Protein AF-A0A645BHU5-F1 (afdb_monomer_lite)

Radius of gyration: 20.1 Å; chains: 1; bounding box: 44×16×55 Å

Secondary structure (DSSP, 8-state):
--EEEEEEETTEEEEEEGGGGTT--HHHHHHHHHHHHHHHHHHHHHHHHHHHHHHHHHHHHHHHH-

Foldseek 3Di:
DAFPDWDDDVPDIDTDDPCVPPPDDPVVVVVVVVVVVVVVVVVVVVVVVVVVVVVVVVVVVVVVVD

Organism: NCBI:txid1076179

Structure (mmCIF, N/CA/C/O backbone):
data_AF-A0A645BHU5-F1
#
_entry.id   AF-A0A645BHU5-F1
#
loop_
_atom_site.group_PDB
_atom_site.id
_atom_site.type_symbol
_atom_site.label_atom_id
_atom_site.label_alt_id
_atom_site.label_comp_id
_atom_site.label_asym_id
_atom_site.label_entity_id
_atom_site.label_seq_id
_atom_site.pdbx_PDB_ins_code
_atom_site.Cartn_x
_atom_site.Cartn_y
_atom_site.Cartn_z
_atom_site.occupancy
_atom_site.B_iso_or_equiv
_atom_site.auth_seq_id
_atom_site.auth_comp_id
_atom_site.auth_asym_id
_atom_site.auth_atom_id
_atom_site.pdbx_PDB_model_num
ATOM 1 N N . MET A 1 1 ? -21.331 3.029 11.922 1.00 66.25 1 MET A N 1
ATOM 2 C CA . MET A 1 1 ? -20.806 2.893 10.558 1.00 66.25 1 MET A CA 1
ATOM 3 C C . MET A 1 1 ? -21.216 4.132 9.799 1.00 66.25 1 MET A C 1
ATOM 5 O O . MET A 1 1 ? -22.275 4.180 9.179 1.00 66.25 1 MET A O 1
ATOM 9 N N . ALA A 1 2 ? -20.442 5.181 10.030 1.00 79.75 2 ALA A N 1
ATOM 10 C CA . ALA A 1 2 ? -20.576 6.477 9.405 1.00 79.75 2 ALA A CA 1
ATOM 11 C C . ALA A 1 2 ? -19.263 6.797 8.689 1.00 79.75 2 ALA A C 1
ATOM 13 O O . ALA A 1 2 ? -18.178 6.689 9.267 1.00 79.75 2 ALA A O 1
ATOM 14 N N . ILE A 1 3 ? -19.364 7.232 7.433 1.00 81.06 3 ILE A N 1
ATOM 15 C CA . ILE A 1 3 ? -18.211 7.698 6.664 1.00 81.06 3 ILE A CA 1
ATOM 16 C C . ILE A 1 3 ? -17.706 8.987 7.314 1.00 81.06 3 ILE A C 1
ATOM 18 O O . ILE A 1 3 ? -18.362 10.025 7.258 1.00 81.06 3 ILE A O 1
ATOM 22 N N . VAL A 1 4 ? -16.523 8.923 7.914 1.00 82.44 4 VAL A N 1
ATOM 23 C CA . VAL A 1 4 ? -15.851 10.066 8.541 1.00 82.44 4 VAL A CA 1
ATOM 24 C C . VAL A 1 4 ? -15.087 10.904 7.527 1.00 82.44 4 VAL A C 1
ATOM 26 O O . VAL A 1 4 ? -14.887 12.099 7.743 1.00 82.44 4 VAL A O 1
ATOM 29 N N . ARG A 1 5 ? -14.644 10.312 6.411 1.00 83.31 5 ARG A N 1
ATOM 30 C CA . ARG A 1 5 ? -13.914 11.052 5.376 1.00 83.31 5 ARG A CA 1
ATOM 31 C C . ARG A 1 5 ? -14.008 10.380 4.018 1.00 83.31 5 ARG A C 1
ATOM 33 O O . ARG A 1 5 ? -14.059 9.163 3.927 1.00 83.31 5 ARG A O 1
ATOM 40 N N . THR A 1 6 ? -13.988 11.175 2.956 1.00 87.81 6 THR A N 1
ATOM 41 C CA . THR A 1 6 ? -13.906 10.675 1.581 1.00 87.81 6 THR A CA 1
ATOM 42 C C . THR A 1 6 ? -12.777 11.391 0.856 1.00 87.81 6 THR A C 1
ATOM 44 O O . THR A 1 6 ? -12.676 12.613 0.934 1.00 87.81 6 THR A O 1
ATOM 47 N N . TYR A 1 7 ? -11.939 10.633 0.156 1.00 85.62 7 TYR A N 1
ATOM 48 C CA . TYR A 1 7 ? -10.913 11.148 -0.741 1.00 85.62 7 TYR A CA 1
ATOM 49 C C . TYR A 1 7 ? -11.250 10.771 -2.177 1.00 85.62 7 TYR A C 1
ATOM 51 O O . TYR A 1 7 ? -11.640 9.635 -2.446 1.00 85.62 7 TYR A O 1
ATOM 59 N N . GLN A 1 8 ? -11.071 11.717 -3.093 1.00 85.56 8 GLN A N 1
ATOM 60 C CA . GLN A 1 8 ? -11.220 11.483 -4.522 1.00 85.56 8 GLN A CA 1
ATOM 61 C C . GLN A 1 8 ? -9.863 11.599 -5.200 1.00 85.56 8 GLN A C 1
ATOM 63 O O . GLN A 1 8 ? -9.164 12.600 -5.051 1.00 85.56 8 GLN A O 1
ATOM 68 N N . TYR A 1 9 ? -9.521 10.570 -5.959 1.00 80.62 9 TYR A N 1
ATOM 69 C CA . TYR A 1 9 ? -8.352 10.526 -6.818 1.00 80.62 9 TYR A CA 1
ATOM 70 C C . TYR A 1 9 ? -8.808 10.220 -8.250 1.00 80.62 9 TYR A C 1
ATOM 72 O O . TYR A 1 9 ? -9.888 9.652 -8.447 1.00 80.62 9 TYR A O 1
ATOM 80 N N . PRO A 1 10 ? -8.015 10.563 -9.278 1.00 85.00 10 PRO A N 1
ATOM 81 C CA . PRO A 1 10 ? -8.326 10.166 -10.645 1.00 85.00 10 PRO A CA 1
ATOM 82 C C . PRO A 1 10 ? -8.510 8.643 -10.742 1.00 85.00 10 PRO A C 1
ATOM 84 O O . PRO A 1 10 ? -7.573 7.879 -10.526 1.00 85.00 10 PRO A O 1
ATOM 87 N N . GLY A 1 11 ? -9.738 8.201 -11.027 1.00 82.62 11 GLY A N 1
ATOM 88 C CA . GLY A 1 11 ? -10.084 6.784 -11.166 1.00 82.62 11 GLY A CA 1
ATOM 89 C C . GLY A 1 11 ? -10.364 6.019 -9.865 1.00 82.62 11 GLY A C 1
ATOM 90 O O . GLY A 1 11 ? -10.684 4.835 -9.948 1.00 82.62 11 GLY A O 1
ATOM 91 N N . CYS A 1 12 ? -10.296 6.638 -8.677 1.00 69.50 12 CYS A N 1
ATOM 92 C CA . CYS A 1 12 ? -10.729 5.973 -7.444 1.00 69.50 12 CYS A CA 1
ATOM 93 C C . CYS A 1 12 ? -11.327 6.926 -6.397 1.00 69.50 12 CYS A C 1
ATOM 95 O O . CYS A 1 12 ? -10.986 8.103 -6.304 1.00 69.50 12 CYS A O 1
ATOM 97 N N . THR A 1 13 ? -12.241 6.398 -5.583 1.00 87.62 13 THR A N 1
ATOM 98 C CA . THR A 1 13 ? -12.789 7.086 -4.408 1.00 87.62 13 THR A CA 1
ATOM 99 C C . THR A 1 13 ? -12.516 6.230 -3.180 1.00 87.62 13 THR A C 1
ATOM 101 O O . THR A 1 13 ? -12.790 5.032 -3.187 1.00 87.62 13 THR A O 1
ATOM 104 N N . VAL A 1 14 ? -11.957 6.838 -2.136 1.00 83.19 14 VAL A N 1
ATOM 105 C CA . VAL A 1 14 ? -11.599 6.167 -0.883 1.00 83.19 14 VAL A CA 1
ATOM 106 C C . VAL A 1 14 ? -12.479 6.713 0.231 1.00 83.19 14 VAL A C 1
ATOM 108 O O . VAL A 1 14 ? -12.365 7.884 0.592 1.00 83.19 14 VAL A O 1
ATOM 111 N N . HIS A 1 15 ? -13.339 5.866 0.791 1.00 82.19 15 HIS A N 1
ATOM 112 C CA . HIS A 1 15 ? -14.142 6.186 1.969 1.00 82.19 15 HIS A CA 1
ATOM 113 C C . HIS A 1 15 ? -13.449 5.668 3.230 1.00 82.19 15 HIS A C 1
ATOM 115 O O . HIS A 1 15 ? -13.033 4.513 3.290 1.00 82.19 15 HIS A O 1
ATOM 121 N N . ILE A 1 16 ? -13.332 6.529 4.236 1.00 78.00 16 ILE A N 1
ATOM 122 C CA . ILE A 1 16 ? -12.889 6.179 5.583 1.00 78.00 16 ILE A CA 1
ATOM 123 C C . ILE A 1 16 ? -14.128 6.190 6.465 1.00 78.00 16 ILE A C 1
ATOM 125 O O . ILE A 1 16 ? -14.831 7.199 6.526 1.00 78.00 16 ILE A O 1
ATOM 129 N N . ASP A 1 17 ? -14.386 5.073 7.129 1.00 84.12 17 ASP A N 1
ATOM 130 C CA . ASP A 1 17 ? -15.539 4.861 7.997 1.00 84.12 17 ASP A CA 1
ATOM 131 C C . ASP A 1 17 ? -15.105 4.730 9.467 1.00 84.12 17 ASP A C 1
ATOM 133 O O . ASP A 1 17 ? -14.024 4.208 9.757 1.00 84.12 17 ASP A O 1
ATOM 137 N N . ASP A 1 18 ? -15.936 5.222 10.391 1.00 76.06 18 ASP A N 1
ATOM 138 C CA . ASP A 1 18 ? -15.704 5.166 11.841 1.00 76.06 18 ASP A CA 1
ATOM 139 C C . ASP A 1 18 ? -15.570 3.735 12.392 1.00 76.06 18 ASP A C 1
ATOM 141 O O . ASP A 1 18 ? -14.863 3.496 13.373 1.00 76.06 18 ASP A O 1
ATOM 145 N N . SER A 1 19 ? -16.179 2.764 11.717 1.00 70.12 19 SER A N 1
ATOM 146 C CA . SER A 1 19 ? -16.134 1.343 12.048 1.00 70.12 19 SER A CA 1
ATOM 147 C C . SER A 1 19 ? -14.773 0.701 11.817 1.00 70.12 19 SER A C 1
ATOM 149 O O . SER A 1 19 ? -14.518 -0.362 12.381 1.00 70.12 19 SER A O 1
ATOM 151 N N . ALA A 1 20 ? -13.866 1.340 11.067 1.00 64.62 20 ALA A N 1
ATOM 152 C CA . ALA A 1 20 ? -12.518 0.814 10.852 1.00 64.62 20 ALA A CA 1
ATOM 153 C C . ALA A 1 20 ? -11.750 0.609 12.173 1.00 64.62 20 ALA A C 1
ATOM 155 O O . ALA A 1 20 ? -10.852 -0.234 12.239 1.00 64.62 20 ALA A O 1
ATOM 156 N N . TYR A 1 21 ? -12.139 1.347 13.218 1.00 65.50 21 TYR A N 1
ATOM 157 C CA . TYR A 1 21 ? -11.559 1.299 14.559 1.00 65.50 21 TYR A CA 1
ATOM 158 C C . TYR A 1 21 ? -12.444 0.575 15.590 1.00 65.50 21 TYR A C 1
ATOM 160 O O . TYR A 1 21 ? -12.001 0.315 16.708 1.00 65.50 21 TYR A O 1
ATOM 168 N N . ALA A 1 22 ? -13.693 0.240 15.250 1.00 71.06 22 ALA A N 1
ATOM 169 C CA . ALA A 1 22 ? -14.653 -0.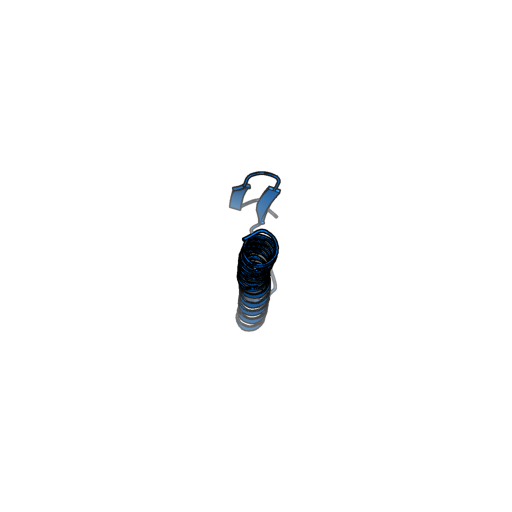308 16.203 1.00 71.06 22 ALA A CA 1
ATOM 170 C C . ALA A 1 22 ? -14.356 -1.786 16.513 1.00 71.06 22 ALA A C 1
ATOM 172 O O . ALA A 1 22 ? -14.428 -2.645 15.638 1.00 71.06 22 ALA A O 1
ATOM 173 N N . GLY A 1 23 ? -14.045 -2.087 17.778 1.00 76.81 23 GLY A N 1
ATOM 174 C CA . GLY A 1 23 ? -13.796 -3.457 18.247 1.00 76.81 23 GLY A CA 1
ATOM 175 C C . GLY A 1 23 ? -12.419 -4.024 17.887 1.00 76.81 23 GLY A C 1
ATOM 176 O O . GLY A 1 23 ? -12.217 -5.232 17.986 1.00 76.81 23 GLY A O 1
ATOM 177 N N . VAL A 1 24 ? -11.473 -3.176 17.475 1.00 80.81 24 VAL A N 1
ATOM 178 C CA . VAL A 1 24 ? -10.120 -3.576 17.064 1.00 80.81 24 VAL A CA 1
ATOM 179 C C . VAL A 1 24 ? -9.097 -3.028 18.063 1.00 80.81 24 VAL A C 1
ATOM 1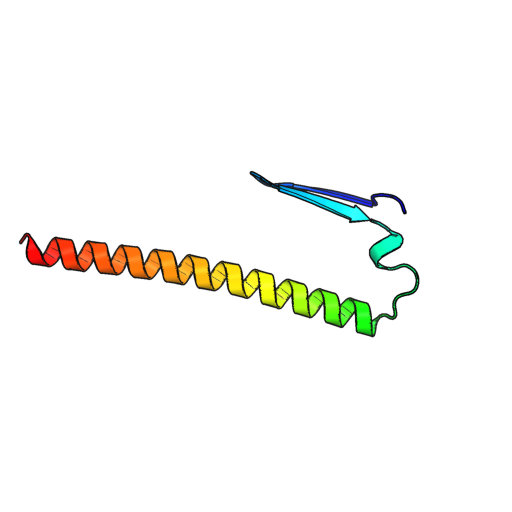81 O O . VAL A 1 24 ? -9.204 -1.875 18.480 1.00 80.81 24 VAL A O 1
ATOM 184 N N . SER A 1 25 ? -8.110 -3.837 18.471 1.00 86.12 25 SER A N 1
ATOM 185 C CA . SER A 1 25 ? -7.035 -3.360 19.352 1.00 86.12 25 SER A CA 1
ATOM 186 C C . SER A 1 25 ? -6.089 -2.407 18.617 1.00 86.12 25 SER A C 1
ATOM 188 O O . SER A 1 25 ? -5.972 -2.442 17.391 1.00 86.12 25 SER A O 1
ATOM 190 N N . VAL A 1 26 ? -5.374 -1.573 19.376 1.00 83.88 26 VAL A N 1
ATOM 191 C CA . VAL A 1 26 ? -4.379 -0.638 18.825 1.00 83.88 26 VAL A CA 1
ATOM 192 C C . VAL A 1 26 ? -3.307 -1.379 18.018 1.00 83.88 26 VAL A C 1
ATOM 194 O O . VAL A 1 26 ? -2.987 -0.960 16.911 1.00 83.88 26 VAL A O 1
ATOM 197 N N . GLU A 1 27 ? -2.830 -2.532 18.495 1.00 87.19 27 GLU A N 1
ATOM 198 C CA . GLU A 1 27 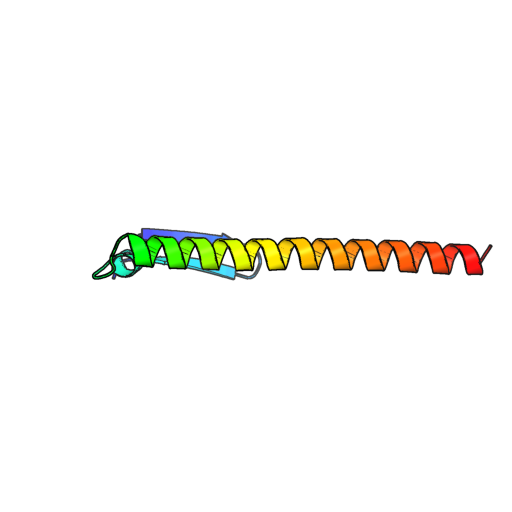? -1.796 -3.306 17.788 1.00 87.19 27 GLU A CA 1
ATOM 199 C C . GLU A 1 27 ? -2.277 -3.822 16.427 1.00 87.19 27 GLU A C 1
ATOM 201 O O . GLU A 1 27 ? -1.517 -3.882 15.462 1.00 87.19 27 GLU A O 1
ATOM 206 N N . GLU A 1 28 ? -3.548 -4.207 16.329 1.00 84.50 28 GLU A N 1
ATOM 207 C CA . GLU A 1 28 ? -4.121 -4.676 15.072 1.00 84.50 28 GLU A CA 1
ATOM 208 C C . GLU A 1 28 ? -4.315 -3.524 14.077 1.00 84.50 28 GLU A C 1
ATOM 210 O O . GLU A 1 28 ? -4.091 -3.692 12.876 1.00 84.50 28 GLU A O 1
ATOM 215 N N . LEU A 1 29 ? -4.658 -2.334 14.568 1.00 83.69 29 LEU A N 1
ATOM 216 C CA . LEU A 1 29 ? -4.696 -1.123 13.750 1.00 83.69 29 LEU A CA 1
ATOM 217 C C . LEU A 1 29 ? -3.304 -0.757 13.223 1.00 83.69 29 LEU A C 1
ATOM 219 O O . LEU A 1 29 ? -3.168 -0.446 12.037 1.00 83.69 29 LEU A O 1
ATOM 223 N N . ASP A 1 30 ? -2.271 -0.875 14.058 1.00 86.38 30 ASP A N 1
ATOM 224 C CA . ASP A 1 30 ? -0.884 -0.636 13.654 1.00 86.38 30 ASP A CA 1
ATOM 225 C C . ASP A 1 30 ? -0.426 -1.638 12.591 1.00 86.38 30 ASP A C 1
ATOM 227 O O . ASP A 1 30 ? 0.102 -1.232 11.550 1.00 86.38 30 ASP A O 1
ATOM 231 N N . ARG A 1 31 ? -0.728 -2.934 12.763 1.00 86.88 31 ARG A N 1
ATOM 232 C CA . ARG A 1 31 ? -0.444 -3.961 11.744 1.00 86.88 31 ARG A CA 1
ATOM 233 C C . ARG A 1 31 ? -1.104 -3.647 10.404 1.00 86.88 31 ARG A C 1
ATOM 235 O O . ARG A 1 31 ? -0.469 -3.774 9.353 1.00 86.88 31 ARG A O 1
ATOM 242 N N . ARG A 1 32 ? -2.366 -3.211 10.414 1.00 84.69 32 ARG A N 1
ATOM 243 C CA . ARG A 1 32 ? -3.085 -2.813 9.190 1.00 84.69 32 ARG A CA 1
ATOM 244 C C . ARG A 1 32 ? -2.439 -1.597 8.533 1.00 84.69 32 ARG A C 1
ATOM 246 O O . ARG A 1 32 ? -2.266 -1.585 7.313 1.00 84.69 32 ARG A O 1
ATOM 253 N N . ALA A 1 33 ? -2.043 -0.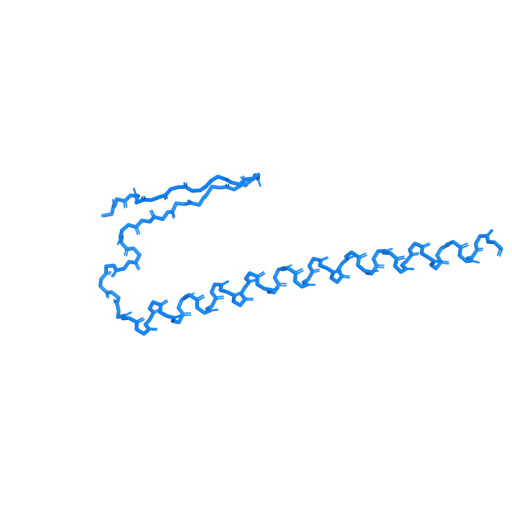601 9.323 1.00 83.38 33 ALA A N 1
ATOM 254 C CA . ALA A 1 33 ? -1.369 0.593 8.825 1.00 83.38 33 ALA A CA 1
ATOM 255 C C . ALA A 1 33 ? 0.015 0.280 8.228 1.00 83.38 33 ALA A C 1
ATOM 257 O O . ALA A 1 33 ? 0.391 0.854 7.203 1.00 83.38 33 ALA A O 1
ATOM 258 N N . GLU A 1 34 ? 0.780 -0.627 8.836 1.00 88.62 34 GLU A N 1
ATOM 259 C CA . GLU A 1 34 ? 2.058 -1.104 8.296 1.00 88.62 34 GLU A CA 1
ATOM 260 C C . GLU A 1 34 ? 1.879 -1.883 6.994 1.00 88.62 34 GLU A C 1
ATOM 262 O O . GLU A 1 34 ? 2.612 -1.654 6.029 1.00 88.62 34 GLU A O 1
ATOM 267 N N . HIS A 1 35 ? 0.883 -2.770 6.938 1.00 85.00 35 HIS A N 1
ATOM 268 C CA . HIS A 1 35 ? 0.565 -3.517 5.727 1.00 85.00 35 HIS A CA 1
ATOM 269 C C . HIS A 1 35 ? 0.185 -2.575 4.577 1.00 85.00 35 HIS A C 1
ATOM 271 O O . HIS A 1 35 ? 0.746 -2.677 3.485 1.00 85.00 35 HIS A O 1
ATOM 277 N N . ALA A 1 36 ? -0.695 -1.603 4.831 1.00 83.62 36 ALA A N 1
ATOM 278 C CA . ALA A 1 36 ? -1.086 -0.607 3.837 1.00 83.62 36 ALA A CA 1
ATOM 279 C C . ALA A 1 36 ? 0.117 0.209 3.333 1.00 83.62 36 ALA A C 1
ATOM 281 O O . ALA A 1 36 ? 0.284 0.379 2.125 1.00 83.62 36 ALA A O 1
ATOM 282 N N . ARG A 1 37 ? 1.001 0.652 4.241 1.00 83.69 37 ARG A N 1
ATOM 283 C CA . ARG A 1 37 ? 2.248 1.346 3.878 1.00 83.69 37 ARG A CA 1
ATOM 284 C C . ARG A 1 37 ? 3.141 0.486 2.989 1.00 83.69 37 ARG A C 1
ATOM 286 O O . ARG A 1 37 ? 3.639 0.976 1.981 1.00 83.69 37 ARG A O 1
ATOM 293 N N . ARG A 1 38 ? 3.325 -0.792 3.328 1.00 90.75 38 ARG A N 1
ATOM 294 C CA . ARG A 1 38 ? 4.141 -1.725 2.538 1.00 90.75 38 ARG A CA 1
ATOM 295 C C . ARG A 1 38 ? 3.608 -1.884 1.117 1.00 90.75 38 ARG A C 1
ATOM 297 O O . ARG A 1 38 ? 4.386 -1.833 0.169 1.00 90.75 38 ARG A O 1
ATOM 304 N N . VAL A 1 39 ? 2.293 -2.044 0.972 1.00 86.38 39 VAL A N 1
ATOM 305 C CA . VAL A 1 39 ? 1.642 -2.155 -0.341 1.00 86.38 39 VAL A CA 1
ATOM 306 C C . VAL A 1 39 ? 1.828 -0.869 -1.148 1.00 86.38 39 VAL A C 1
ATOM 308 O O . VAL A 1 39 ? 2.233 -0.939 -2.306 1.00 86.38 39 VAL A O 1
ATOM 311 N N . ALA A 1 40 ? 1.599 0.299 -0.540 1.00 83.94 40 ALA A N 1
ATOM 312 C CA . ALA A 1 40 ? 1.768 1.587 -1.211 1.00 83.94 40 ALA A CA 1
ATOM 313 C C . ALA A 1 40 ? 3.204 1.788 -1.725 1.00 83.94 40 ALA A C 1
ATOM 315 O O . ALA A 1 40 ? 3.396 2.110 -2.898 1.00 83.94 40 ALA A O 1
ATOM 316 N N . TRP A 1 41 ? 4.211 1.518 -0.888 1.00 85.69 41 TRP A N 1
ATOM 317 C CA . TRP A 1 41 ? 5.617 1.582 -1.297 1.00 85.69 41 TRP A CA 1
ATOM 318 C C . TRP A 1 41 ? 5.950 0.594 -2.415 1.00 85.69 41 TRP A C 1
ATOM 320 O O . TRP A 1 41 ? 6.631 0.961 -3.369 1.00 85.69 41 TRP A O 1
ATOM 330 N N . GLY A 1 42 ? 5.425 -0.634 -2.349 1.00 90.50 42 GLY A N 1
ATOM 331 C CA . GLY A 1 42 ? 5.611 -1.627 -3.408 1.00 90.50 42 GLY A CA 1
ATOM 332 C C . GLY A 1 42 ? 5.073 -1.162 -4.764 1.00 90.50 42 GLY A C 1
ATOM 333 O O . GLY A 1 42 ? 5.716 -1.380 -5.789 1.00 90.50 42 GLY A O 1
ATOM 334 N N . ILE A 1 43 ? 3.928 -0.475 -4.779 1.00 88.50 43 ILE A N 1
ATOM 335 C CA . ILE A 1 43 ? 3.352 0.089 -6.008 1.00 88.50 43 ILE A CA 1
ATOM 336 C C . ILE A 1 43 ? 4.244 1.201 -6.572 1.00 88.50 43 ILE A C 1
ATOM 338 O O . ILE A 1 43 ? 4.497 1.199 -7.778 1.00 88.50 43 ILE A O 1
ATOM 342 N N . ILE A 1 44 ? 4.724 2.115 -5.720 1.00 89.31 44 ILE A N 1
ATOM 343 C CA . ILE A 1 44 ? 5.585 3.238 -6.125 1.00 89.31 44 ILE A CA 1
ATOM 344 C C . ILE A 1 44 ? 6.888 2.716 -6.734 1.00 89.31 44 ILE A C 1
ATOM 346 O O . ILE A 1 44 ? 7.183 3.023 -7.886 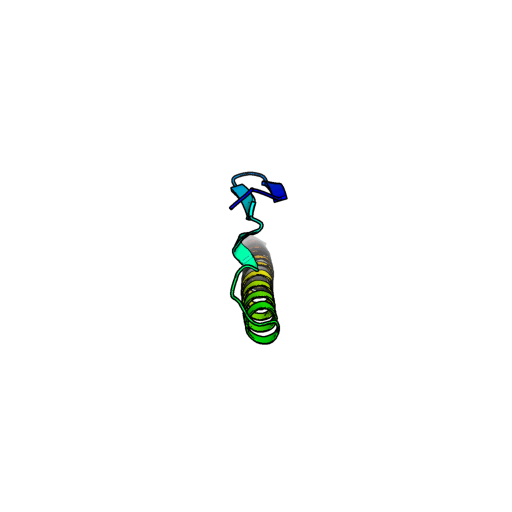1.00 89.31 44 ILE A O 1
ATOM 350 N N . PHE A 1 45 ? 7.612 1.847 -6.026 1.00 89.94 45 PHE A N 1
ATOM 351 C CA . PHE A 1 45 ? 8.884 1.318 -6.525 1.00 89.94 45 PHE A CA 1
ATOM 352 C C . PHE A 1 45 ? 8.714 0.497 -7.805 1.00 89.94 45 PHE A C 1
ATOM 354 O O . PHE A 1 45 ? 9.534 0.583 -8.717 1.00 89.94 45 PHE A O 1
ATOM 361 N N . ALA A 1 46 ? 7.624 -0.267 -7.924 1.00 90.25 46 ALA A N 1
ATOM 362 C CA . ALA A 1 46 ? 7.334 -0.985 -9.159 1.00 90.25 46 ALA A CA 1
ATOM 363 C C . ALA A 1 46 ? 7.009 -0.035 -10.324 1.00 90.25 46 ALA A C 1
ATOM 365 O O . ALA A 1 46 ? 7.300 -0.360 -11.474 1.00 90.25 46 ALA A O 1
ATOM 366 N N . ALA A 1 47 ? 6.384 1.116 -10.061 1.00 90.25 47 ALA A N 1
ATOM 367 C CA . ALA A 1 47 ? 6.142 2.132 -11.080 1.00 90.25 47 ALA A CA 1
ATOM 368 C C . ALA A 1 47 ? 7.451 2.781 -11.548 1.00 90.25 47 ALA A C 1
ATOM 370 O O . ALA A 1 47 ? 7.694 2.815 -12.752 1.00 90.25 47 ALA A O 1
ATOM 371 N N . GLU A 1 48 ? 8.316 3.185 -10.617 1.00 90.81 48 GLU A N 1
ATOM 372 C CA . GLU A 1 48 ? 9.635 3.757 -10.918 1.00 90.81 48 GLU A CA 1
ATOM 373 C C . GLU A 1 48 ? 10.508 2.783 -11.721 1.00 90.81 48 GLU A C 1
ATOM 375 O O . GLU A 1 48 ? 11.072 3.154 -12.750 1.00 90.81 48 GLU A O 1
ATOM 380 N N . ALA A 1 49 ? 10.554 1.508 -11.322 1.00 91.94 49 ALA A N 1
ATOM 381 C CA . ALA A 1 49 ? 11.303 0.480 -12.045 1.00 91.94 49 ALA A CA 1
ATOM 382 C C . ALA A 1 49 ? 10.799 0.297 -13.487 1.00 91.94 49 ALA A C 1
ATOM 384 O O . ALA A 1 49 ? 11.591 0.127 -14.415 1.00 91.94 49 ALA A O 1
ATOM 385 N N . ARG A 1 50 ? 9.476 0.365 -13.704 1.00 92.19 50 ARG A N 1
ATOM 386 C CA . ARG A 1 50 ? 8.894 0.303 -15.054 1.00 92.19 50 ARG A CA 1
ATOM 387 C C . ARG A 1 50 ? 9.270 1.514 -15.903 1.00 92.19 50 ARG A C 1
ATOM 389 O O . ARG A 1 50 ? 9.457 1.351 -17.106 1.00 92.19 50 ARG A O 1
ATOM 396 N N . GLU A 1 51 ? 9.350 2.709 -15.323 1.00 92.06 51 GLU A N 1
ATOM 397 C CA . GLU A 1 51 ? 9.795 3.901 -16.055 1.00 92.06 51 GLU A CA 1
ATOM 398 C C . GLU A 1 51 ? 11.277 3.823 -16.426 1.00 92.06 51 GLU A C 1
ATOM 400 O O . GLU A 1 51 ? 11.630 4.093 -17.574 1.00 92.06 51 GLU A O 1
ATOM 405 N N . GLN A 1 52 ? 12.130 3.373 -15.504 1.00 90.31 52 GLN A N 1
ATOM 406 C CA . GLN A 1 52 ? 13.560 3.183 -15.766 1.00 90.31 52 GLN A CA 1
ATOM 407 C C . GLN A 1 52 ? 13.802 2.165 -16.885 1.00 90.31 52 GLN A C 1
ATOM 409 O O . GLN A 1 52 ? 14.513 2.471 -17.840 1.00 90.31 52 GLN A O 1
ATOM 414 N N . ALA A 1 53 ? 13.136 1.008 -16.832 1.00 91.12 53 ALA A N 1
ATOM 415 C CA . ALA A 1 53 ? 13.252 -0.019 -17.867 1.00 91.12 53 ALA A CA 1
ATOM 416 C C . ALA A 1 53 ? 12.830 0.493 -19.258 1.00 91.12 53 ALA A C 1
ATOM 418 O O . ALA A 1 53 ? 13.447 0.151 -20.266 1.00 91.12 53 ALA A O 1
ATOM 419 N N . LYS A 1 54 ? 11.798 1.348 -19.331 1.00 91.56 54 LYS A N 1
ATOM 420 C CA . LYS A 1 54 ? 11.401 1.995 -20.591 1.00 91.56 54 LYS A CA 1
ATOM 421 C C . LYS A 1 54 ? 12.479 2.949 -21.101 1.00 91.56 54 LYS A C 1
ATOM 423 O O . LYS A 1 54 ? 12.825 2.886 -22.276 1.00 91.56 54 LYS A O 1
ATOM 428 N N . ALA A 1 55 ? 13.023 3.794 -20.226 1.00 90.12 55 ALA A N 1
ATOM 429 C CA . ALA A 1 55 ? 14.064 4.749 -20.591 1.00 90.12 55 ALA A CA 1
ATOM 430 C C . ALA A 1 55 ? 15.358 4.054 -21.057 1.00 90.12 55 ALA A C 1
ATOM 432 O O . ALA A 1 55 ? 16.036 4.539 -21.962 1.00 90.12 55 ALA A O 1
ATOM 433 N N . GLU A 1 56 ? 15.708 2.913 -20.462 1.00 90.00 56 GLU A N 1
ATOM 434 C CA . GLU A 1 56 ? 16.8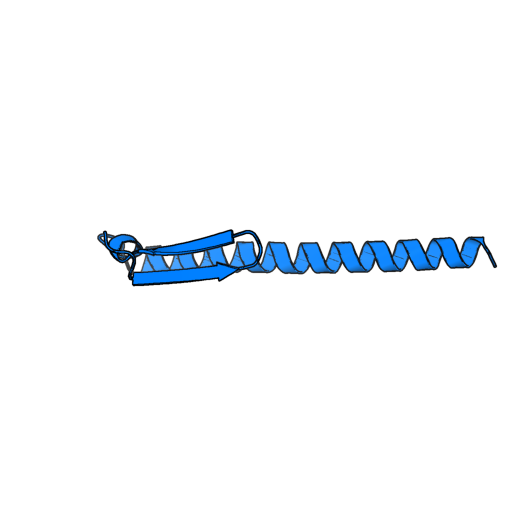38 2.086 -20.899 1.00 90.00 56 GLU A CA 1
ATOM 435 C C . GLU A 1 56 ? 16.590 1.466 -22.277 1.00 90.00 56 GLU A C 1
ATOM 437 O O . GLU A 1 56 ? 17.434 1.606 -23.164 1.00 90.00 56 GLU A O 1
ATOM 442 N N . ALA A 1 57 ? 15.409 0.882 -22.497 1.00 87.38 57 ALA A N 1
ATOM 443 C CA . ALA A 1 57 ? 15.032 0.317 -23.791 1.00 87.38 57 ALA A CA 1
ATOM 444 C C . ALA A 1 57 ? 15.024 1.369 -24.918 1.00 87.38 57 ALA A C 1
ATOM 446 O O . ALA A 1 57 ? 15.397 1.074 -26.054 1.00 87.38 57 ALA A O 1
ATOM 447 N N . GLU A 1 58 ? 14.624 2.610 -24.627 1.00 86.88 58 GLU A N 1
ATOM 448 C CA . GLU A 1 58 ? 14.692 3.719 -25.587 1.00 86.88 58 GLU A CA 1
ATOM 449 C C . GLU A 1 58 ? 16.135 4.117 -25.924 1.00 86.88 58 GLU A C 1
ATOM 451 O O . GLU A 1 58 ? 16.454 4.335 -27.095 1.00 86.88 58 GLU A O 1
ATOM 456 N N . LYS A 1 59 ? 17.033 4.159 -24.930 1.00 85.62 59 LYS A N 1
ATOM 457 C CA . LYS A 1 59 ? 18.462 4.435 -25.158 1.00 85.62 59 LYS A CA 1
ATOM 458 C C . LYS A 1 59 ? 19.131 3.351 -25.998 1.00 85.62 59 LYS A C 1
ATOM 460 O O . LYS A 1 59 ? 19.979 3.672 -26.827 1.00 85.62 59 LYS A O 1
ATOM 465 N N . GLU A 1 60 ? 18.782 2.089 -25.774 1.00 79.69 60 GLU A N 1
ATOM 466 C CA . GLU A 1 60 ? 19.338 0.962 -26.526 1.00 79.69 60 GLU A CA 1
ATOM 467 C C . GLU A 1 60 ? 18.895 1.001 -27.993 1.00 79.69 60 GLU A C 1
ATOM 469 O O . GLU A 1 60 ? 19.744 0.962 -28.882 1.00 79.69 60 GLU A O 1
ATOM 474 N N . LYS A 1 61 ? 17.604 1.254 -28.251 1.00 77.94 61 LYS A N 1
ATOM 475 C CA . LYS A 1 61 ? 17.093 1.488 -29.613 1.00 77.94 61 LYS A CA 1
ATOM 476 C C . LYS A 1 61 ? 17.764 2.669 -30.310 1.00 77.94 61 LYS A C 1
ATOM 478 O O . LYS A 1 61 ? 18.003 2.608 -31.509 1.00 77.94 61 LYS A O 1
ATOM 483 N N . PHE A 1 62 ? 18.072 3.745 -29.586 1.00 73.50 62 PHE A N 1
ATOM 484 C CA . PHE A 1 62 ? 18.752 4.902 -30.170 1.00 73.50 62 PHE A CA 1
ATOM 485 C C . PHE A 1 62 ? 20.197 4.587 -30.593 1.00 73.50 62 PHE A C 1
ATOM 487 O O . PHE A 1 62 ? 20.647 5.097 -31.612 1.00 73.50 62 PHE A O 1
ATOM 494 N N . LYS A 1 63 ? 20.914 3.722 -29.861 1.00 71.69 63 LYS A N 1
ATOM 495 C CA . LYS A 1 63 ? 22.279 3.299 -30.230 1.00 71.69 63 LYS A CA 1
ATOM 496 C C . LYS A 1 63 ? 22.328 2.407 -31.468 1.00 71.69 63 LYS A C 1
ATOM 498 O O . LYS A 1 63 ? 23.332 2.415 -32.158 1.00 71.69 63 LYS A O 1
ATOM 503 N N . GLU A 1 64 ? 21.285 1.627 -31.721 1.00 66.12 64 GLU A N 1
ATOM 504 C CA . GLU A 1 64 ? 21.227 0.709 -32.867 1.00 66.12 64 GLU A CA 1
ATOM 505 C C . GLU A 1 64 ? 20.917 1.435 -34.193 1.00 66.12 64 GLU A C 1
ATOM 507 O O . GLU A 1 64 ? 21.137 0.893 -35.273 1.00 66.12 64 GLU A O 1
ATOM 512 N N . VAL A 1 65 ? 20.408 2.670 -34.109 1.00 67.75 65 VAL A N 1
ATOM 513 C CA . VAL A 1 65 ? 20.009 3.506 -35.255 1.00 67.75 65 VAL A CA 1
ATOM 514 C C . VAL A 1 65 ? 21.106 4.505 -35.674 1.00 67.75 65 VAL A C 1
ATOM 516 O O . VAL A 1 65 ? 20.998 5.090 -36.753 1.00 67.75 65 VAL A O 1
ATOM 519 N N . VAL A 1 66 ? 22.153 4.702 -34.859 1.00 52.88 66 VAL A N 1
ATOM 520 C CA . VAL A 1 66 ? 23.258 5.661 -35.095 1.00 52.88 66 VAL A CA 1
ATOM 521 C C . VAL A 1 66 ? 24.545 4.954 -35.499 1.00 52.88 66 VAL A C 1
ATOM 523 O O . VAL A 1 66 ? 24.918 3.974 -34.822 1.00 52.88 66 VAL A O 1
#

Sequence (66 aa):
MAIVRTYQYPGCTVHIDDSAYAGVSVEELDRRAEHARRVAWGIIFAAEAREQAKAEAEKEKFKEVV

pLDDT: mean 82.61, std 8.15, range [52.88, 92.19]